Protein AF-A0A0R3QPJ7-F1 (afdb_monomer)

Solvent-accessible surface area (backbone atoms only — not comparable to full-atom values): 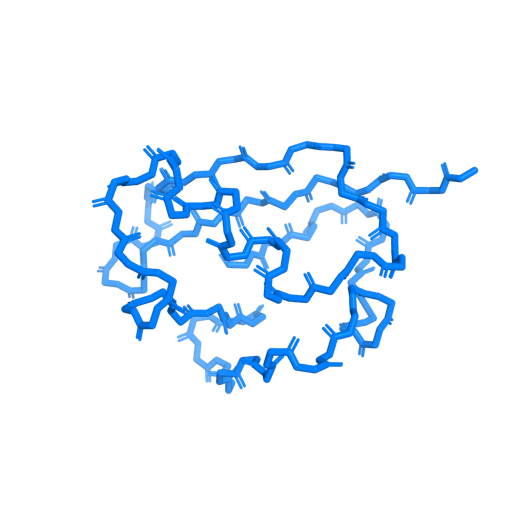4544 Å² total; per-residue (Å²): 134,73,58,35,54,41,39,31,46,36,82,93,43,75,92,44,70,76,44,77,44,70,75,41,44,44,80,42,34,42,48,55,54,33,47,56,46,18,68,74,67,75,41,60,48,93,75,59,79,51,25,73,38,90,88,46,64,73,62,57,54,89,40,32,43,52,80,64,67,59,56,86,69,86,33,58,55

Sequence (77 aa):
MTSIAVEVFDAKNINKSIAYLENITSDESIVGIKSRLSQKLSLPINQIALRLDAKGKNLKDDLVVLDLNLPSKGAHL

Structure (mmCIF, N/CA/C/O backbone):
data_AF-A0A0R3QPJ7-F1
#
_entry.id   AF-A0A0R3QPJ7-F1
#
loop_
_atom_site.group_PDB
_atom_site.id
_atom_site.type_symbol
_atom_site.label_atom_id
_atom_site.label_alt_id
_atom_site.label_comp_id
_atom_site.label_asym_id
_atom_site.label_entity_id
_atom_site.label_seq_id
_atom_site.pdbx_PDB_ins_code
_atom_site.Cartn_x
_atom_site.Cartn_y
_atom_site.Cartn_z
_atom_site.occupancy
_atom_site.B_iso_or_equiv
_atom_site.auth_seq_id
_atom_site.auth_comp_id
_atom_site.auth_asym_id
_atom_site.auth_atom_id
_atom_site.pdbx_PDB_model_num
ATOM 1 N N . MET A 1 1 ? 6.632 -8.982 -18.460 1.00 52.06 1 MET A N 1
ATOM 2 C CA . MET A 1 1 ? 6.377 -7.966 -17.420 1.00 52.06 1 MET A CA 1
ATOM 3 C C . MET A 1 1 ? 6.064 -8.712 -16.140 1.00 52.06 1 MET A C 1
ATOM 5 O O . MET A 1 1 ? 5.139 -9.512 -16.140 1.00 52.06 1 MET A O 1
ATOM 9 N N . THR A 1 2 ? 6.892 -8.569 -15.111 1.00 59.50 2 THR A N 1
ATOM 10 C CA . THR A 1 2 ? 6.661 -9.192 -13.803 1.00 59.50 2 THR A CA 1
ATOM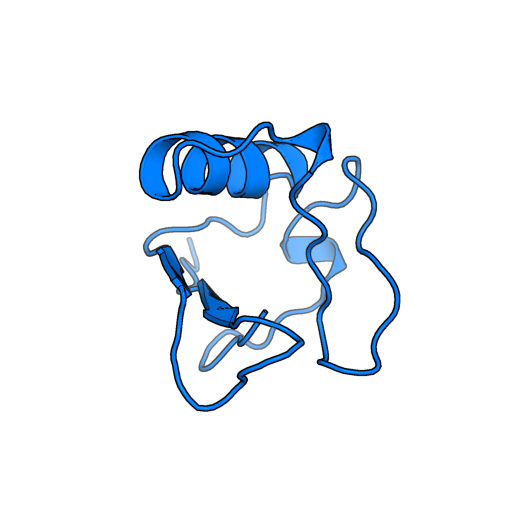 11 C C . THR A 1 2 ? 5.707 -8.313 -13.014 1.00 59.50 2 THR A C 1
ATOM 13 O O . THR A 1 2 ? 6.095 -7.260 -12.519 1.00 59.50 2 THR A O 1
ATOM 16 N N . SER A 1 3 ? 4.448 -8.726 -12.950 1.00 68.56 3 SER A N 1
ATOM 17 C CA . SER A 1 3 ? 3.457 -8.122 -12.068 1.00 68.56 3 SER A CA 1
ATOM 18 C C . SER A 1 3 ? 3.649 -8.674 -10.661 1.00 68.56 3 SER A C 1
ATOM 20 O O . SER A 1 3 ? 3.791 -9.887 -10.494 1.00 68.56 3 SER A O 1
ATOM 22 N N . ILE A 1 4 ? 3.650 -7.801 -9.660 1.00 73.75 4 ILE A N 1
ATOM 23 C CA . ILE A 1 4 ? 3.660 -8.206 -8.257 1.00 73.75 4 ILE A CA 1
ATOM 24 C C . ILE A 1 4 ? 2.283 -7.975 -7.636 1.00 73.75 4 ILE A C 1
ATOM 26 O O . ILE A 1 4 ? 1.531 -7.082 -8.037 1.00 73.75 4 ILE A O 1
ATOM 30 N N . ALA A 1 5 ? 1.955 -8.813 -6.660 1.00 73.69 5 ALA A N 1
ATOM 31 C CA . ALA A 1 5 ? 0.854 -8.568 -5.749 1.00 73.69 5 ALA A CA 1
ATOM 32 C C . ALA A 1 5 ? 1.425 -7.966 -4.466 1.00 73.69 5 ALA A C 1
ATOM 34 O O . ALA A 1 5 ? 2.426 -8.457 -3.942 1.00 73.69 5 ALA A O 1
ATOM 35 N N . VAL A 1 6 ? 0.793 -6.896 -4.006 1.00 74.88 6 VAL A N 1
ATOM 36 C CA . VAL A 1 6 ? 1.140 -6.160 -2.800 1.00 74.88 6 VAL A CA 1
ATOM 37 C C . VAL A 1 6 ? -0.036 -6.256 -1.845 1.00 74.88 6 VAL A C 1
ATOM 39 O O . VAL A 1 6 ? -1.126 -5.749 -2.123 1.00 74.88 6 VAL A O 1
ATOM 42 N N . GLU A 1 7 ? 0.189 -6.895 -0.708 1.00 75.69 7 GLU A N 1
ATOM 43 C CA . GLU A 1 7 ? -0.760 -6.885 0.398 1.00 75.69 7 GLU A CA 1
ATOM 44 C C . GLU A 1 7 ? -0.357 -5.812 1.399 1.00 75.69 7 GLU A C 1
ATOM 46 O O . GLU A 1 7 ? 0.811 -5.735 1.759 1.00 75.69 7 GLU A O 1
ATOM 51 N N . VAL A 1 8 ? -1.316 -4.985 1.811 1.00 77.00 8 VAL A N 1
ATOM 52 C CA . VAL A 1 8 ? -1.110 -3.876 2.740 1.00 77.00 8 VAL A CA 1
ATOM 53 C C . VAL A 1 8 ? -1.742 -4.212 4.076 1.00 77.00 8 VAL A C 1
ATOM 55 O O . VAL A 1 8 ? -2.942 -4.510 4.141 1.00 77.00 8 VAL A O 1
ATOM 58 N N . PHE A 1 9 ? -0.960 -4.106 5.144 1.00 75.06 9 PHE A N 1
ATOM 59 C CA . PHE A 1 9 ? -1.400 -4.382 6.510 1.00 75.06 9 PHE A CA 1
ATOM 60 C C . PHE A 1 9 ? -1.518 -3.113 7.359 1.00 75.06 9 PHE A C 1
ATOM 62 O O . PHE A 1 9 ? -0.821 -2.121 7.152 1.00 75.06 9 PHE A O 1
ATOM 69 N N . ASP A 1 10 ? -2.404 -3.142 8.359 1.00 75.12 10 ASP A N 1
ATOM 70 C CA . ASP A 1 10 ? -2.428 -2.086 9.371 1.00 75.12 10 ASP A CA 1
ATOM 71 C C . ASP A 1 10 ? -1.236 -2.269 10.322 1.00 75.12 10 ASP A C 1
ATOM 73 O O . ASP A 1 10 ? -1.090 -3.313 10.959 1.00 75.12 10 ASP A O 1
ATOM 77 N N . ALA A 1 11 ? -0.401 -1.242 10.482 1.00 68.69 11 ALA A N 1
ATOM 78 C CA . ALA A 1 11 ? 0.732 -1.282 11.406 1.00 68.69 11 ALA A CA 1
ATOM 79 C C . ALA A 1 11 ? 0.320 -1.523 12.876 1.00 68.69 11 ALA A C 1
ATOM 81 O O . ALA A 1 11 ? 1.116 -2.038 13.661 1.00 68.69 11 ALA A O 1
ATOM 82 N N . LYS A 1 12 ? -0.910 -1.160 13.269 1.00 69.44 12 LYS A N 1
ATOM 83 C CA . LYS A 1 12 ? -1.483 -1.477 14.587 1.00 69.44 12 LYS A CA 1
ATOM 84 C C . LYS A 1 12 ? -2.080 -2.879 14.643 1.00 69.44 12 LYS A C 1
ATOM 86 O O . LYS A 1 12 ? -2.230 -3.417 15.738 1.00 69.44 12 LYS A O 1
ATOM 91 N N . ASN A 1 13 ? -2.460 -3.453 13.503 1.00 68.12 13 ASN A N 1
ATOM 92 C CA . ASN A 1 13 ? -3.142 -4.739 13.441 1.00 68.12 13 ASN A CA 1
ATOM 93 C C . ASN A 1 13 ? -2.724 -5.554 12.206 1.00 68.12 13 ASN A C 1
ATOM 95 O O . ASN A 1 13 ? -3.497 -5.775 11.278 1.00 68.12 13 ASN A O 1
ATOM 99 N N . ILE A 1 14 ? -1.491 -6.057 12.251 1.00 69.00 14 ILE A N 1
ATOM 100 C CA . ILE A 1 14 ? -0.879 -6.918 11.224 1.00 69.00 14 ILE A CA 1
ATOM 101 C C . ILE A 1 14 ? -1.615 -8.249 10.987 1.00 69.00 14 ILE A C 1
ATOM 103 O O . ILE A 1 14 ? -1.312 -8.947 10.030 1.00 69.00 14 ILE A O 1
ATOM 107 N N . ASN A 1 15 ? -2.601 -8.604 11.819 1.00 68.31 15 ASN A N 1
ATOM 108 C CA . ASN A 1 15 ? -3.432 -9.795 11.612 1.00 68.31 15 ASN A CA 1
ATOM 109 C C . ASN A 1 15 ? -4.485 -9.622 10.509 1.00 68.31 15 ASN A C 1
ATOM 111 O O . ASN A 1 15 ? -5.105 -10.607 10.109 1.00 68.31 15 ASN A O 1
ATOM 115 N N . LYS A 1 16 ? -4.736 -8.393 10.041 1.00 69.50 16 LYS A N 1
ATOM 116 C CA . LYS A 1 16 ? -5.725 -8.137 8.995 1.00 69.50 16 LYS A CA 1
ATOM 117 C C . LYS A 1 16 ? -5.136 -7.230 7.926 1.00 69.50 16 LYS A C 1
ATOM 119 O O . LYS A 1 16 ? -4.762 -6.092 8.208 1.00 69.50 16 LYS A O 1
ATOM 124 N N . SER A 1 17 ? -5.096 -7.726 6.695 1.00 72.44 17 SER A N 1
ATOM 125 C CA . SER A 1 17 ? -4.795 -6.882 5.550 1.00 72.44 17 SER A CA 1
ATOM 126 C C . SER A 1 17 ? -5.927 -5.884 5.332 1.00 72.44 17 SER A C 1
ATOM 128 O O . SER A 1 17 ? -7.117 -6.214 5.369 1.00 72.44 17 SER A O 1
ATOM 130 N N . ILE A 1 18 ? -5.546 -4.621 5.170 1.00 77.56 18 ILE A N 1
ATOM 131 C CA . ILE A 1 18 ? -6.473 -3.514 4.926 1.00 77.56 18 ILE A CA 1
ATOM 132 C C . ILE A 1 18 ? -6.738 -3.348 3.435 1.00 77.56 18 ILE A C 1
ATOM 134 O O . ILE A 1 18 ? -7.814 -2.902 3.041 1.00 77.56 18 ILE A O 1
ATOM 138 N N . ALA A 1 19 ? -5.780 -3.737 2.594 1.00 78.56 19 ALA A N 1
ATOM 139 C CA . ALA A 1 19 ? -5.944 -3.699 1.157 1.00 78.56 19 ALA A CA 1
ATOM 140 C C . ALA A 1 19 ? -5.061 -4.735 0.467 1.00 78.56 19 ALA A C 1
ATOM 142 O O . ALA A 1 19 ? -3.947 -5.014 0.888 1.00 78.56 19 ALA A O 1
ATOM 143 N N . TYR A 1 20 ? -5.564 -5.244 -0.650 1.00 80.75 20 TYR A N 1
ATOM 144 C CA . TYR A 1 20 ? -4.823 -6.109 -1.554 1.00 80.75 20 TYR A CA 1
ATOM 145 C C . TYR A 1 20 ? -4.766 -5.444 -2.927 1.00 80.75 20 TYR A C 1
ATOM 147 O O . TYR A 1 20 ? -5.806 -5.035 -3.467 1.00 80.75 20 TYR A O 1
ATOM 155 N N . LEU A 1 21 ? -3.560 -5.274 -3.457 1.00 80.62 21 LEU A N 1
ATOM 156 C CA . LEU A 1 21 ? -3.296 -4.675 -4.755 1.00 80.62 21 LEU A CA 1
ATOM 157 C C . LEU A 1 21 ? -2.611 -5.694 -5.653 1.00 80.62 21 LEU A C 1
ATOM 159 O O . LEU A 1 21 ? -1.479 -6.098 -5.417 1.00 80.62 21 LEU A O 1
ATOM 163 N N . GLU A 1 22 ? -3.301 -6.077 -6.715 1.00 77.38 22 GLU A N 1
ATOM 164 C CA . GLU A 1 22 ? -2.779 -6.979 -7.735 1.00 77.38 22 GLU A CA 1
ATOM 165 C C . GLU A 1 22 ? -2.410 -6.196 -8.988 1.00 77.38 22 GLU A C 1
ATOM 167 O O . GLU A 1 22 ? -2.948 -5.114 -9.242 1.00 77.38 22 GLU A O 1
ATOM 172 N N . ASN A 1 23 ? -1.543 -6.788 -9.809 1.00 80.06 23 ASN A N 1
ATOM 173 C CA . ASN A 1 23 ? -1.082 -6.211 -11.071 1.00 80.06 23 ASN A CA 1
ATOM 174 C C . ASN A 1 23 ? -0.258 -4.927 -10.907 1.00 80.06 23 ASN A C 1
ATOM 176 O O . ASN A 1 23 ? -0.253 -4.094 -11.810 1.00 80.06 23 ASN A O 1
ATOM 180 N N . ILE A 1 24 ? 0.448 -4.784 -9.783 1.00 78.75 24 ILE A N 1
ATOM 181 C CA . ILE A 1 24 ? 1.411 -3.700 -9.604 1.00 78.75 24 ILE A CA 1
ATOM 182 C C . ILE A 1 24 ? 2.626 -3.994 -10.481 1.00 78.75 24 ILE A C 1
ATOM 184 O O . ILE A 1 24 ? 3.210 -5.083 -10.412 1.00 78.75 24 ILE A O 1
ATOM 188 N N . THR A 1 25 ? 2.996 -3.043 -11.329 1.00 79.19 25 THR A N 1
ATOM 189 C CA . THR A 1 25 ? 4.192 -3.160 -12.164 1.00 79.19 25 THR A CA 1
ATOM 190 C C . THR A 1 25 ? 5.410 -2.624 -11.420 1.00 79.19 25 THR A C 1
ATOM 192 O O . THR A 1 25 ? 5.306 -1.793 -10.523 1.00 79.19 25 THR A O 1
ATOM 195 N N . SER A 1 26 ? 6.600 -3.112 -11.769 1.00 75.19 26 SER A N 1
ATOM 196 C CA . SER A 1 26 ? 7.83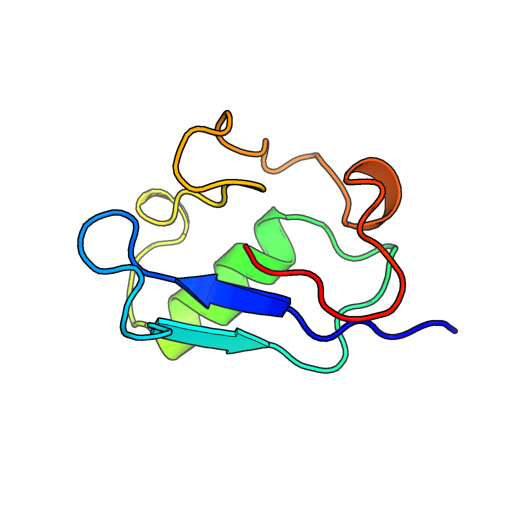2 -2.656 -11.116 1.00 75.19 26 SER A CA 1
ATOM 197 C C . SER A 1 26 ? 8.138 -1.174 -11.383 1.00 75.19 26 SER A C 1
ATOM 199 O O . SER A 1 26 ? 8.816 -0.546 -10.579 1.00 75.19 26 SER A O 1
ATOM 201 N N . ASP A 1 27 ? 7.632 -0.592 -12.472 1.00 80.31 27 ASP A N 1
ATOM 202 C CA . ASP A 1 27 ? 7.762 0.841 -12.763 1.00 80.31 27 ASP A CA 1
ATOM 203 C C . ASP A 1 27 ? 6.736 1.713 -12.019 1.00 80.31 27 ASP A C 1
ATOM 205 O O . ASP A 1 27 ? 6.860 2.937 -12.026 1.00 80.31 27 ASP A O 1
ATOM 209 N N . GLU A 1 28 ? 5.740 1.111 -11.359 1.00 80.25 28 GLU A N 1
ATOM 210 C CA . GLU A 1 28 ? 4.706 1.866 -10.657 1.00 80.25 28 GLU A CA 1
ATOM 211 C C . GLU A 1 28 ? 5.312 2.597 -9.451 1.00 80.25 28 GLU A C 1
ATOM 213 O O . GLU A 1 28 ? 6.024 2.022 -8.621 1.00 80.25 28 GLU A O 1
ATOM 218 N N . SER A 1 29 ? 5.043 3.898 -9.356 1.00 84.25 29 SER A N 1
ATOM 219 C CA . SER A 1 29 ? 5.494 4.725 -8.239 1.00 84.25 29 SER A CA 1
ATOM 220 C C . SER A 1 29 ? 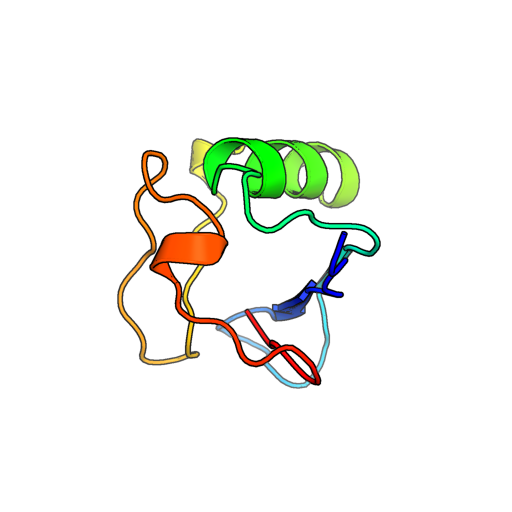4.688 4.442 -6.975 1.00 84.25 29 SER A C 1
ATOM 222 O O . SER A 1 29 ? 3.485 4.164 -7.025 1.00 84.25 29 SER A O 1
ATOM 224 N N . ILE A 1 30 ? 5.314 4.630 -5.815 1.00 83.00 30 ILE A N 1
ATOM 225 C CA . ILE A 1 30 ? 4.664 4.510 -4.508 1.00 83.00 30 ILE A CA 1
ATOM 226 C C . ILE A 1 30 ? 3.450 5.430 -4.391 1.00 83.00 30 ILE A C 1
ATOM 228 O O . ILE A 1 30 ? 2.423 5.013 -3.856 1.00 83.00 30 ILE A O 1
ATOM 232 N N . VAL A 1 31 ? 3.507 6.644 -4.945 1.00 84.88 31 VAL A N 1
ATOM 233 C CA . VAL A 1 31 ? 2.341 7.541 -4.985 1.00 84.88 31 VAL A CA 1
ATOM 234 C C . VAL A 1 31 ? 1.162 6.950 -5.774 1.00 84.88 31 VAL A C 1
ATOM 236 O O . VAL A 1 31 ? 0.010 7.135 -5.381 1.00 84.88 31 VAL A O 1
ATOM 239 N N . GLY A 1 32 ? 1.428 6.181 -6.836 1.00 84.62 32 GLY A N 1
ATOM 240 C CA . GLY A 1 32 ? 0.408 5.475 -7.618 1.00 84.62 32 GLY A CA 1
ATOM 241 C C . GLY A 1 32 ? -0.278 4.387 -6.795 1.00 84.62 32 GLY A C 1
ATOM 242 O O . GLY A 1 32 ? -1.509 4.338 -6.718 1.00 84.62 32 GLY A O 1
ATOM 243 N N . ILE A 1 33 ? 0.517 3.606 -6.060 1.00 82.94 33 ILE A N 1
ATOM 244 C CA . ILE A 1 33 ? 0.023 2.611 -5.099 1.00 82.94 33 ILE A CA 1
ATOM 245 C C . ILE A 1 33 ? -0.821 3.284 -4.016 1.00 82.94 33 ILE A C 1
ATOM 247 O O . ILE A 1 33 ? -1.949 2.861 -3.761 1.00 82.94 33 ILE A O 1
ATOM 251 N N . LYS A 1 34 ? -0.328 4.372 -3.410 1.00 85.50 34 LYS A N 1
ATOM 252 C CA . LYS A 1 34 ? -1.088 5.125 -2.403 1.00 85.50 34 LYS A CA 1
ATOM 253 C C . LYS A 1 34 ? -2.382 5.696 -2.966 1.00 85.50 34 LYS A C 1
ATOM 255 O O . LYS A 1 34 ? -3.372 5.719 -2.247 1.00 85.50 34 LYS A O 1
ATOM 260 N N . SER A 1 35 ? -2.407 6.124 -4.226 1.00 86.06 35 SER A N 1
ATOM 261 C CA . SER A 1 35 ? -3.623 6.607 -4.889 1.00 86.06 35 SER A CA 1
ATOM 262 C C . SER A 1 35 ? -4.667 5.496 -5.030 1.00 86.06 35 SER A C 1
ATOM 264 O O . SER A 1 35 ? -5.826 5.673 -4.650 1.00 86.06 35 SER A O 1
ATOM 266 N N . ARG A 1 36 ? -4.249 4.295 -5.449 1.00 85.75 36 ARG A N 1
ATOM 267 C CA . ARG A 1 36 ? -5.119 3.106 -5.480 1.00 85.75 36 ARG A CA 1
ATOM 268 C C . ARG A 1 36 ? -5.631 2.731 -4.085 1.00 85.75 36 ARG A C 1
ATOM 270 O O . ARG A 1 36 ? -6.811 2.424 -3.919 1.00 85.75 36 ARG A O 1
ATOM 277 N N . LEU A 1 37 ? -4.761 2.777 -3.075 1.00 83.50 37 LEU 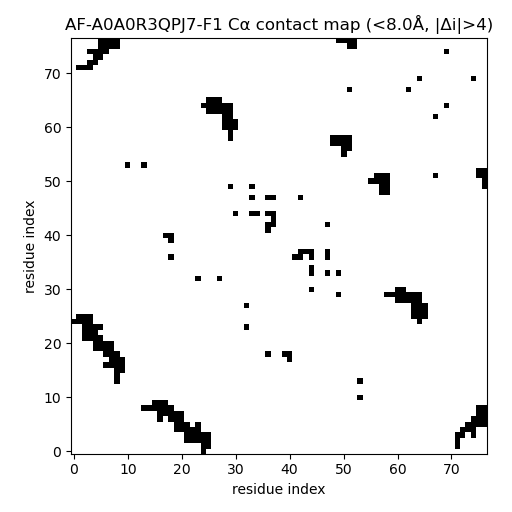A N 1
ATOM 278 C CA . LEU A 1 37 ? -5.136 2.527 -1.679 1.00 83.50 37 LEU A CA 1
ATOM 279 C C . LEU A 1 37 ? -6.082 3.589 -1.143 1.00 83.50 37 LEU A C 1
ATOM 281 O O . LEU A 1 37 ? -7.026 3.251 -0.445 1.00 83.50 37 LEU A O 1
ATOM 285 N N . SER A 1 38 ? -5.858 4.850 -1.494 1.00 85.81 38 SER A N 1
ATOM 286 C CA . SER A 1 38 ? -6.704 5.976 -1.121 1.00 85.81 38 SER A CA 1
ATOM 287 C C . SER A 1 38 ? -8.129 5.777 -1.614 1.00 85.81 38 SER A C 1
ATOM 289 O O . SER A 1 38 ? -9.067 5.943 -0.839 1.00 85.81 38 SER A O 1
ATOM 291 N N . GLN A 1 39 ? -8.291 5.310 -2.853 1.00 84.31 39 GLN A N 1
ATOM 292 C CA . GLN A 1 39 ? -9.601 4.965 -3.400 1.00 84.31 39 GLN A CA 1
ATOM 293 C C . GLN A 1 39 ? -10.233 3.757 -2.693 1.00 84.31 39 GLN A C 1
ATOM 295 O O . GLN A 1 39 ? -11.416 3.801 -2.365 1.00 84.31 39 GLN A O 1
ATOM 300 N N . LYS A 1 40 ? -9.464 2.693 -2.411 1.00 83.31 40 LYS A N 1
ATOM 301 C CA . LYS A 1 40 ? -9.983 1.498 -1.715 1.00 83.31 40 LYS A CA 1
ATOM 302 C C . LYS A 1 40 ? -10.350 1.752 -0.252 1.00 83.31 40 LYS A C 1
ATOM 304 O O . LYS A 1 40 ? -11.367 1.254 0.216 1.00 83.31 40 LYS A O 1
ATOM 309 N N . LEU A 1 41 ? -9.513 2.490 0.469 1.00 79.50 41 LEU A N 1
ATOM 310 C CA . LEU A 1 41 ? -9.653 2.754 1.901 1.00 79.50 41 LEU A CA 1
ATOM 311 C C . LEU A 1 41 ? -10.468 4.020 2.187 1.00 79.50 41 LEU A C 1
ATOM 313 O O . LEU A 1 41 ? -10.772 4.290 3.344 1.00 79.50 41 LEU A O 1
ATOM 317 N N . SER A 1 42 ? -10.809 4.805 1.157 1.00 82.56 42 SER A N 1
ATOM 318 C CA . SER A 1 42 ? -11.395 6.148 1.298 1.00 82.56 42 SER A CA 1
ATOM 319 C C . SER A 1 42 ? -10.578 7.062 2.225 1.00 82.56 42 SER A C 1
ATOM 321 O O . SER A 1 42 ? -11.123 7.907 2.932 1.00 82.56 42 SER A O 1
ATOM 323 N N . LEU A 1 43 ? -9.253 6.885 2.231 1.00 81.44 43 LEU A N 1
ATOM 324 C CA . LEU A 1 43 ? -8.312 7.669 3.030 1.00 81.44 43 LEU A CA 1
ATOM 325 C C . LEU A 1 43 ? -7.500 8.588 2.120 1.00 81.44 43 LEU A C 1
ATOM 327 O O . LEU A 1 43 ? -7.139 8.171 1.025 1.00 81.44 43 LEU A O 1
ATOM 331 N N . PRO A 1 44 ? -7.145 9.811 2.536 1.00 82.62 44 PRO A N 1
ATOM 332 C CA . PRO A 1 44 ? -6.250 10.661 1.761 1.00 82.62 44 PRO A CA 1
ATOM 333 C C . PRO A 1 44 ? -4.883 9.993 1.576 1.00 82.62 44 PRO A C 1
ATOM 335 O O . PRO A 1 44 ? -4.322 9.472 2.536 1.00 82.62 44 PRO A O 1
ATOM 338 N N . ILE A 1 45 ? -4.291 10.104 0.383 1.00 81.19 45 ILE A N 1
ATOM 339 C CA . ILE A 1 45 ? -2.919 9.639 0.080 1.00 81.19 45 ILE A CA 1
ATOM 340 C C . ILE A 1 45 ? -1.911 10.104 1.144 1.00 81.19 45 ILE A C 1
ATOM 342 O O . ILE A 1 45 ? -1.055 9.337 1.572 1.00 81.19 45 ILE A O 1
ATOM 346 N N . ASN A 1 46 ? -2.059 11.341 1.627 1.00 79.38 46 ASN A N 1
ATOM 347 C CA . ASN A 1 46 ? -1.176 11.942 2.628 1.00 79.38 46 ASN A CA 1
ATOM 348 C C . ASN A 1 46 ? -1.317 11.323 4.039 1.00 79.38 46 ASN A C 1
ATOM 350 O O . ASN A 1 46 ? -0.461 11.525 4.895 1.00 79.38 46 ASN A O 1
ATOM 354 N N . GLN A 1 47 ? -2.395 10.574 4.294 1.00 78.56 47 GLN A N 1
ATOM 355 C CA . GLN A 1 47 ? -2.589 9.792 5.521 1.00 78.56 47 GLN A CA 1
ATOM 356 C C . GLN A 1 47 ? -2.122 8.336 5.368 1.00 78.56 47 GLN A C 1
ATOM 358 O O . GLN A 1 47 ? -2.081 7.603 6.355 1.00 78.56 47 GLN A O 1
ATOM 363 N N . ILE A 1 48 ? -1.749 7.912 4.156 1.00 78.19 48 ILE A N 1
ATOM 364 C CA . ILE A 1 48 ? -1.301 6.550 3.867 1.00 78.19 48 ILE A CA 1
ATOM 365 C C . ILE A 1 48 ? 0.229 6.514 3.888 1.00 78.19 48 ILE A C 1
ATOM 367 O O . ILE A 1 48 ? 0.918 7.012 2.993 1.00 78.19 48 ILE A O 1
ATOM 371 N N . ALA A 1 49 ? 0.772 5.886 4.926 1.00 75.62 49 ALA A N 1
ATOM 372 C CA . ALA A 1 49 ? 2.193 5.601 5.045 1.00 75.62 49 ALA A CA 1
ATOM 373 C C . ALA A 1 49 ? 2.458 4.145 4.644 1.00 75.62 49 ALA A C 1
ATOM 375 O O . ALA A 1 49 ? 2.057 3.233 5.357 1.00 75.62 49 ALA A O 1
ATOM 376 N N . LEU A 1 50 ? 3.149 3.941 3.521 1.00 76.69 50 LEU A N 1
ATOM 377 C CA . LEU A 1 50 ? 3.608 2.619 3.091 1.00 76.69 50 LEU A CA 1
ATOM 378 C C . LEU A 1 50 ? 4.984 2.323 3.683 1.00 76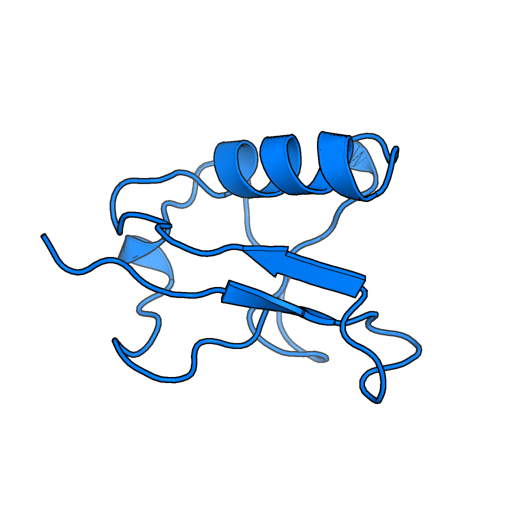.69 50 LEU A C 1
ATOM 380 O O . LEU A 1 50 ? 5.846 3.208 3.700 1.00 76.69 50 LEU A O 1
ATOM 384 N N . ARG A 1 51 ? 5.196 1.099 4.168 1.00 76.69 51 ARG A N 1
ATOM 385 C CA . ARG A 1 51 ? 6.457 0.649 4.772 1.00 76.69 51 ARG A CA 1
ATOM 386 C C . ARG A 1 51 ? 6.729 -0.779 4.334 1.00 76.69 51 ARG A C 1
ATOM 388 O O . ARG A 1 51 ? 5.848 -1.607 4.438 1.00 76.69 51 ARG A O 1
ATOM 395 N N . LEU A 1 52 ? 7.961 -1.091 3.938 1.00 70.19 52 LEU A N 1
ATOM 396 C CA . LEU A 1 52 ? 8.339 -2.468 3.566 1.00 70.19 52 LEU A CA 1
ATOM 397 C C . LEU A 1 52 ? 8.266 -3.471 4.720 1.00 70.19 52 LEU A C 1
ATOM 399 O O . LEU A 1 52 ? 8.273 -4.672 4.494 1.00 70.19 52 LEU A O 1
ATOM 403 N N . ASP A 1 53 ? 8.258 -2.980 5.952 1.00 64.81 53 ASP A N 1
ATOM 404 C CA . ASP A 1 53 ? 8.192 -3.802 7.148 1.00 64.81 53 ASP A CA 1
ATOM 405 C C . ASP A 1 53 ? 7.407 -3.037 8.219 1.00 64.81 53 ASP A C 1
ATOM 407 O O . ASP A 1 53 ? 7.434 -1.800 8.249 1.00 64.81 53 ASP A O 1
ATOM 411 N N . ALA A 1 54 ? 6.748 -3.742 9.140 1.00 60.72 54 ALA A N 1
ATOM 412 C CA . ALA A 1 54 ? 6.014 -3.120 10.245 1.00 60.72 54 ALA A CA 1
ATOM 413 C C . ALA A 1 54 ? 6.907 -2.194 11.102 1.00 60.72 54 ALA A C 1
ATOM 415 O O . ALA A 1 54 ? 6.435 -1.184 11.638 1.00 60.72 54 ALA A O 1
ATOM 416 N N . LYS A 1 55 ? 8.212 -2.499 11.191 1.00 59.16 55 LYS A N 1
ATOM 417 C CA . LYS A 1 55 ? 9.250 -1.661 11.822 1.00 59.16 55 LYS A CA 1
ATOM 418 C C . LYS A 1 55 ? 10.129 -0.916 10.811 1.00 59.16 55 LYS A C 1
ATOM 420 O O . LYS A 1 55 ? 11.103 -0.267 11.198 1.00 59.16 55 LYS A O 1
ATOM 425 N N . GLY A 1 56 ? 9.804 -1.011 9.527 1.00 64.81 56 GLY A N 1
ATOM 426 C CA . GLY A 1 56 ? 10.518 -0.376 8.432 1.00 64.81 56 GLY A CA 1
ATOM 427 C C . GLY A 1 56 ? 10.332 1.139 8.395 1.00 64.81 56 GLY A C 1
ATOM 428 O O . GLY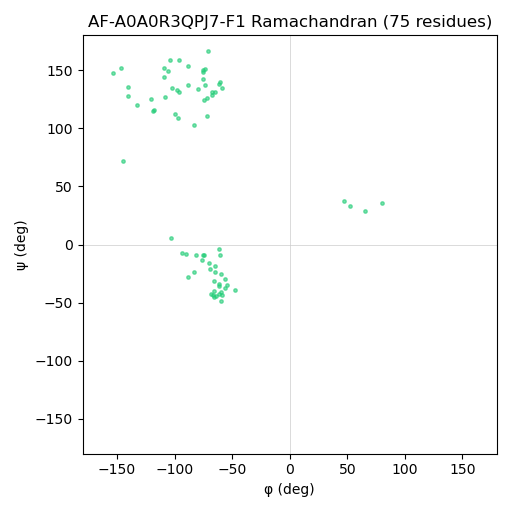 A 1 56 ? 9.465 1.724 9.049 1.00 64.81 56 GLY A O 1
ATOM 429 N N . LYS A 1 57 ? 11.169 1.799 7.592 1.00 69.06 57 LYS A N 1
ATOM 430 C CA . LYS A 1 57 ? 11.014 3.228 7.305 1.00 69.06 57 LYS A CA 1
ATOM 431 C C . LYS A 1 57 ? 9.856 3.446 6.330 1.00 69.06 57 LYS A C 1
ATOM 433 O O . LYS A 1 57 ? 9.585 2.600 5.481 1.00 69.06 57 LYS A O 1
ATOM 438 N N . ASN A 1 58 ? 9.211 4.609 6.438 1.00 73.25 58 ASN A N 1
ATOM 439 C CA . ASN A 1 58 ? 8.240 5.053 5.441 1.00 73.25 58 ASN A CA 1
ATOM 440 C C . ASN A 1 58 ? 8.899 5.141 4.065 1.00 73.25 58 ASN A C 1
ATOM 442 O O . ASN A 1 58 ? 9.979 5.721 3.916 1.00 73.25 58 ASN A O 1
ATOM 446 N N . LEU A 1 59 ? 8.202 4.612 3.071 1.00 79.00 59 LEU A N 1
ATOM 447 C CA . LEU A 1 59 ? 8.557 4.752 1.675 1.00 79.00 59 LEU A CA 1
ATOM 448 C C . LEU A 1 59 ? 8.249 6.164 1.195 1.00 79.00 59 LEU A C 1
ATOM 450 O O . LEU A 1 59 ? 7.207 6.742 1.521 1.00 79.00 59 LEU A O 1
ATOM 454 N N . LYS A 1 60 ? 9.192 6.713 0.432 1.00 78.94 60 LYS A N 1
ATOM 455 C CA . LYS A 1 60 ? 9.029 7.995 -0.245 1.00 78.94 60 LYS A 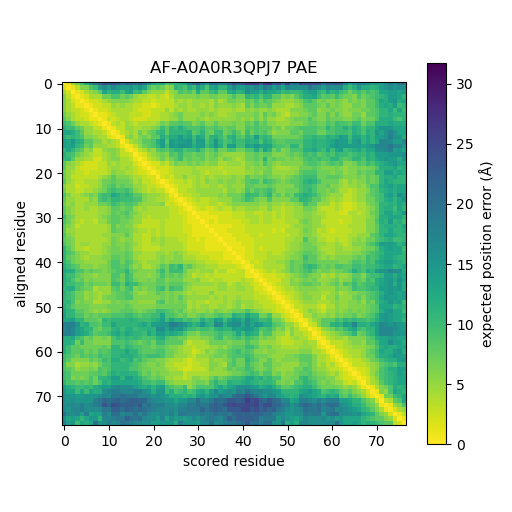CA 1
ATOM 456 C C . LYS A 1 60 ? 8.125 7.830 -1.459 1.00 78.94 60 LYS A C 1
ATOM 458 O O . LYS A 1 60 ? 8.149 6.793 -2.112 1.00 78.94 60 LYS A O 1
ATOM 463 N N . ASP A 1 61 ? 7.382 8.883 -1.763 1.00 78.69 61 ASP A N 1
ATOM 464 C CA . ASP A 1 61 ? 6.434 8.915 -2.878 1.00 78.69 61 ASP A CA 1
ATOM 465 C C . ASP A 1 61 ? 7.117 8.823 -4.249 1.00 78.69 61 ASP A C 1
ATOM 467 O O . ASP A 1 61 ? 6.557 8.215 -5.158 1.00 78.69 61 ASP A O 1
ATOM 471 N N . ASP A 1 62 ? 8.342 9.352 -4.351 1.00 78.62 62 ASP A N 1
ATOM 472 C CA . ASP A 1 62 ? 9.190 9.307 -5.552 1.00 78.62 62 ASP A CA 1
ATOM 473 C C . ASP A 1 62 ? 9.832 7.938 -5.819 1.00 78.62 62 ASP A C 1
ATOM 475 O O . ASP A 1 62 ? 10.445 7.747 -6.866 1.00 78.62 62 ASP A O 1
ATOM 479 N N . LEU A 1 63 ? 9.740 6.984 -4.886 1.00 78.88 63 LEU A N 1
ATOM 480 C CA . LEU A 1 63 ? 10.273 5.643 -5.125 1.00 78.88 63 LEU A CA 1
ATOM 481 C C . LEU A 1 63 ? 9.343 4.872 -6.057 1.00 78.88 63 LEU A C 1
ATOM 483 O O . LEU A 1 63 ? 8.118 4.949 -5.932 1.00 78.88 63 LEU A O 1
ATOM 487 N N . VAL A 1 64 ? 9.929 4.075 -6.946 1.00 80.19 64 VAL A N 1
ATOM 488 C CA . VAL A 1 64 ? 9.191 3.066 -7.709 1.00 80.19 64 VAL A CA 1
ATOM 489 C C . VAL A 1 64 ? 9.307 1.702 -7.048 1.00 80.19 64 VAL A C 1
ATOM 491 O O . VAL A 1 64 ? 10.228 1.432 -6.281 1.00 80.19 64 VAL A O 1
ATOM 494 N N . VAL A 1 65 ? 8.366 0.816 -7.352 1.00 75.38 65 VAL A N 1
ATOM 495 C CA . VAL A 1 65 ? 8.335 -0.562 -6.844 1.00 75.38 65 VAL A CA 1
ATOM 496 C C . VAL A 1 65 ? 9.635 -1.320 -7.120 1.00 75.38 65 VAL A C 1
ATOM 498 O O . VAL A 1 65 ? 10.068 -2.121 -6.293 1.00 75.38 65 VAL A O 1
ATOM 501 N N . LEU A 1 66 ? 10.281 -1.047 -8.254 1.00 73.12 66 LEU A N 1
ATOM 502 C CA . LEU A 1 66 ? 11.583 -1.603 -8.612 1.00 73.12 66 LEU A CA 1
ATOM 503 C C . LEU A 1 66 ? 12.668 -1.228 -7.590 1.00 73.12 66 LEU A C 1
ATOM 505 O O . LEU A 1 66 ? 13.457 -2.089 -7.208 1.00 73.12 66 LEU A O 1
ATOM 509 N N . ASP A 1 67 ? 12.674 0.016 -7.098 1.00 73.50 67 ASP A N 1
ATOM 510 C CA . ASP A 1 67 ? 13.649 0.495 -6.104 1.00 73.50 67 ASP A CA 1
ATOM 511 C C . ASP A 1 67 ? 13.456 -0.153 -4.732 1.00 73.50 67 ASP A C 1
ATOM 513 O O . ASP A 1 67 ? 14.373 -0.196 -3.912 1.00 73.50 67 ASP A O 1
ATOM 517 N N . LEU A 1 68 ? 12.259 -0.678 -4.469 1.00 68.62 68 LEU A N 1
ATOM 518 C CA . LEU A 1 68 ? 11.951 -1.380 -3.227 1.00 68.62 68 LEU A CA 1
ATOM 519 C C . LEU A 1 68 ? 12.557 -2.782 -3.184 1.00 68.62 68 LEU A C 1
ATOM 521 O O . LEU A 1 68 ? 12.497 -3.431 -2.140 1.00 68.62 68 LEU A O 1
ATOM 525 N N . ASN A 1 69 ? 13.115 -3.248 -4.309 1.00 63.25 69 ASN A N 1
ATOM 526 C CA . ASN A 1 69 ? 13.706 -4.571 -4.474 1.00 63.25 69 ASN A CA 1
ATOM 527 C C . ASN A 1 69 ? 12.793 -5.685 -3.925 1.00 63.25 69 ASN A C 1
ATOM 529 O O . ASN A 1 69 ? 13.250 -6.640 -3.291 1.00 63.25 69 ASN A O 1
ATOM 533 N N . LEU A 1 70 ? 11.479 -5.514 -4.119 1.00 62.47 70 LEU A N 1
ATOM 534 C CA . LEU A 1 70 ? 10.469 -6.429 -3.610 1.00 62.47 70 LEU A CA 1
ATOM 535 C C . LEU A 1 70 ? 10.634 -7.795 -4.288 1.00 62.47 70 LEU A C 1
ATOM 537 O O . LEU A 1 70 ? 10.740 -7.861 -5.518 1.00 62.47 70 LEU A O 1
ATOM 541 N N . PRO A 1 71 ? 10.657 -8.899 -3.521 1.00 53.16 71 PRO A N 1
ATOM 542 C CA . PRO A 1 71 ? 10.776 -10.222 -4.103 1.00 53.16 71 PRO A CA 1
ATOM 543 C C . PRO A 1 71 ? 9.578 -10.490 -5.017 1.00 53.16 71 PRO A C 1
ATOM 545 O O . PRO A 1 71 ? 8.432 -10.198 -4.682 1.00 53.16 71 PRO A O 1
ATOM 548 N N . SER A 1 72 ? 9.841 -11.099 -6.173 1.00 49.53 72 SER A N 1
ATOM 549 C CA . SER A 1 72 ? 8.858 -11.390 -7.232 1.00 49.53 72 SER A CA 1
ATOM 550 C C . SER A 1 72 ? 7.709 -12.318 -6.789 1.00 49.53 72 SER A C 1
ATOM 552 O O . SER A 1 72 ? 6.803 -12.597 -7.570 1.00 49.53 72 SER A O 1
ATOM 554 N N . LYS A 1 73 ? 7.753 -12.824 -5.550 1.00 38.38 73 LYS A N 1
ATOM 555 C CA . LYS A 1 73 ? 6.711 -13.599 -4.868 1.00 38.38 73 LYS A CA 1
ATOM 556 C C . LYS A 1 73 ? 6.645 -13.177 -3.395 1.00 38.38 73 LYS A C 1
ATOM 558 O O . LYS A 1 73 ? 7.659 -13.246 -2.708 1.00 38.38 73 LYS A O 1
ATOM 563 N N . GLY A 1 74 ? 5.449 -12.828 -2.911 1.00 44.53 74 GLY A N 1
ATOM 564 C CA . GLY A 1 74 ? 5.174 -12.632 -1.478 1.00 44.53 74 GLY A CA 1
ATOM 565 C C . GLY A 1 74 ? 5.620 -11.286 -0.899 1.00 44.53 74 GLY A C 1
ATOM 566 O O . GLY A 1 74 ? 6.086 -11.238 0.235 1.00 44.53 74 GLY A O 1
ATOM 567 N N . ALA A 1 75 ? 5.516 -10.208 -1.677 1.00 50.41 75 ALA A N 1
ATOM 568 C CA . ALA A 1 75 ? 5.761 -8.855 -1.192 1.00 50.41 75 ALA A CA 1
ATOM 569 C C . ALA A 1 75 ? 4.614 -8.399 -0.269 1.00 50.41 75 ALA A C 1
ATOM 571 O O . ALA A 1 75 ? 3.493 -8.170 -0.724 1.00 50.41 75 ALA A O 1
ATOM 572 N N . HIS A 1 76 ? 4.908 -8.263 1.023 1.00 53.03 76 HIS A N 1
ATOM 573 C CA . HIS A 1 76 ? 4.003 -7.682 2.017 1.00 53.03 76 HIS A CA 1
ATOM 574 C C . HIS A 1 76 ? 4.459 -6.241 2.315 1.00 53.03 76 HIS A C 1
ATOM 576 O O . HIS A 1 76 ? 5.660 -6.006 2.461 1.00 53.03 76 HIS A O 1
ATOM 582 N N . LEU A 1 77 ? 3.520 -5.292 2.357 1.00 54.12 77 LEU A N 1
ATOM 583 C CA . LEU A 1 77 ? 3.711 -3.854 2.609 1.00 54.12 77 LEU A CA 1
ATOM 584 C C . LEU A 1 77 ? 2.764 -3.334 3.709 1.00 54.12 77 LEU A C 1
ATOM 586 O O . LEU A 1 77 ? 1.831 -4.058 4.126 1.00 54.12 77 LEU A O 1
#

pLDDT: mean 73.27, std 10.49, range [38.38, 86.06]

Foldseek 3Di:
DLKAKEFEADLVGNVDTPDIDTRADQQ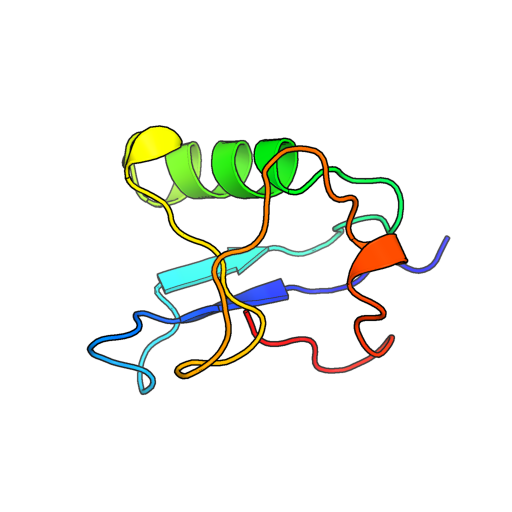AFPLNVLVVVCVSNVHDSVPDFDAQDSPGDTDDRRDGNVNVVAPSPDRYD

InterPro domains:
  IPR000626 Ubiquitin-like domain [PS50053] (2-70)
  IPR029071 Ubiquitin-like domain superfamily [SSF54236] (12-71)
  IPR049127 TECR-like, N-terminal domain [PF21696] (5-69)

Radius of gyration: 11.38 Å; Cα contacts (8 Å, |Δi|>4): 127; chains: 1; bounding box: 25×26×32 Å

Nearest PDB structures (foldseek):
  2dzj-assembly1_A  TM=8.211E-01  e=3.355E-04  Homo sapiens
  8ikm-assembly1_C  TM=7.844E-01  e=1.204E-03  Homo sapiens
  6ml1-assembly2_E  TM=7.845E-01  e=2.358E-03  Homo sapiens
  5ia7-assembly1_A  TM=6.950E-01  e=2.482E-02  Homo sapiens
  4naw-assembly4_M  TM=6.318E-01  e=2.283E-01  Homo sapiens

Mean predicted aligned error: 7.99 Å

Secondary structure (DSSP, 8-state):
--EEEEEEEETTEEEEEEEEEEEEETT-BHHHHHHHHHHHHT--GGG---BSSTTSPBPPTT-BGGGGT--SS-EE-

Organism: NCBI:txid42155